Protein AF-A0A955R2W2-F1 (afdb_monomer_lite)

Sequence (71 aa):
MPKELNFKISGRIKNNQTGYDEDFGLFVKGLDQNHAVMIAKDYLRKNAPVLDDGKLPGTIIIENIQQKFPQ

pLDDT: mean 86.05, std 11.87, range [56.44, 97.06]

Structure (mmCIF, N/CA/C/O backbone):
data_AF-A0A955R2W2-F1
#
_entry.id   AF-A0A955R2W2-F1
#
loop_
_atom_site.group_PDB
_atom_site.id
_atom_site.type_symbol
_atom_site.label_atom_id
_atom_site.label_alt_id
_atom_site.label_comp_id
_atom_site.label_asym_id
_atom_site.label_entity_id
_atom_site.label_seq_id
_atom_site.pdbx_PDB_ins_code
_atom_site.Cartn_x
_atom_site.Cartn_y
_atom_site.Cartn_z
_atom_site.occupancy
_atom_site.B_iso_or_equiv
_atom_site.auth_seq_id
_atom_site.auth_comp_id
_atom_site.auth_asym_id
_atom_site.auth_atom_id
_atom_site.pdbx_PDB_model_num
ATOM 1 N N . MET A 1 1 ? 21.169 5.711 -14.802 1.00 56.44 1 MET A N 1
ATOM 2 C CA . MET A 1 1 ? 20.073 6.122 -13.896 1.00 56.44 1 MET A CA 1
ATOM 3 C C . MET A 1 1 ? 19.140 4.930 -13.736 1.00 56.44 1 MET A C 1
ATOM 5 O O . MET A 1 1 ? 18.811 4.347 -14.768 1.00 56.44 1 MET A O 1
ATOM 9 N N . PRO A 1 2 ? 18.763 4.511 -12.517 1.00 72.44 2 PRO A N 1
ATOM 10 C CA . PRO A 1 2 ? 17.784 3.442 -12.358 1.00 72.44 2 PRO A CA 1
ATOM 11 C C . PRO A 1 2 ? 16.433 3.919 -12.915 1.00 72.44 2 PRO A C 1
ATOM 13 O O . PRO A 1 2 ? 16.009 5.045 -12.661 1.00 72.44 2 PRO A O 1
ATOM 16 N N . LYS A 1 3 ? 15.816 3.103 -13.773 1.00 85.00 3 LYS A N 1
ATOM 17 C CA . LYS A 1 3 ? 14.586 3.467 -14.483 1.00 85.00 3 LYS A CA 1
ATOM 18 C C . LYS A 1 3 ? 13.400 3.218 -13.560 1.00 85.00 3 LYS A C 1
ATOM 20 O O . LYS A 1 3 ? 13.173 2.081 -13.164 1.00 85.00 3 LYS A O 1
ATOM 25 N N . GLU A 1 4 ? 12.652 4.267 -13.238 1.00 89.12 4 GLU A N 1
ATOM 26 C CA . GLU A 1 4 ? 11.410 4.118 -12.485 1.00 89.12 4 GLU A CA 1
ATOM 27 C C . GLU A 1 4 ? 10.367 3.344 -13.300 1.00 89.12 4 GLU A C 1
ATOM 29 O O . GLU A 1 4 ? 10.193 3.547 -14.507 1.00 89.12 4 GLU A O 1
ATOM 34 N N . LEU A 1 5 ? 9.665 2.456 -12.610 1.00 92.38 5 LEU A N 1
ATOM 35 C CA . LEU A 1 5 ? 8.591 1.620 -13.117 1.00 92.38 5 LEU A CA 1
ATOM 36 C C . LEU A 1 5 ? 7.272 2.092 -12.502 1.00 92.38 5 LEU A C 1
ATOM 38 O O . LEU A 1 5 ? 7.241 2.577 -11.372 1.00 92.38 5 LEU A O 1
ATOM 42 N N . ASN A 1 6 ? 6.173 1.945 -13.239 1.00 94.50 6 ASN A N 1
ATOM 43 C CA . ASN A 1 6 ? 4.846 2.264 -12.720 1.00 94.50 6 ASN A CA 1
ATOM 44 C C . ASN A 1 6 ? 4.264 1.028 -12.035 1.00 94.50 6 ASN A C 1
ATOM 46 O O . ASN A 1 6 ? 4.261 -0.059 -12.613 1.00 94.50 6 ASN A O 1
ATOM 50 N N . PHE A 1 7 ? 3.714 1.205 -10.842 1.00 95.69 7 PHE A N 1
ATOM 51 C CA . PHE A 1 7 ? 3.052 0.155 -10.084 1.00 95.69 7 PHE A CA 1
ATOM 52 C C . PHE A 1 7 ? 1.635 0.579 -9.715 1.00 95.69 7 PHE A C 1
ATOM 54 O O . PHE A 1 7 ? 1.401 1.718 -9.316 1.00 95.69 7 PHE A O 1
ATOM 61 N N . LYS A 1 8 ? 0.690 -0.355 -9.821 1.00 96.25 8 LYS A N 1
ATOM 62 C CA . LYS A 1 8 ? -0.598 -0.284 -9.132 1.00 96.25 8 LYS A CA 1
ATOM 63 C C . LYS A 1 8 ? -0.471 -1.086 -7.843 1.00 96.25 8 LYS A C 1
ATOM 65 O O . LYS A 1 8 ? -0.160 -2.273 -7.900 1.00 96.25 8 LYS A O 1
ATOM 70 N N . ILE A 1 9 ? -0.709 -0.446 -6.708 1.00 96.56 9 ILE A N 1
ATOM 71 C CA . ILE A 1 9 ? -0.705 -1.080 -5.390 1.00 96.56 9 ILE A CA 1
ATOM 72 C C . ILE A 1 9 ? -2.110 -0.983 -4.824 1.00 96.56 9 ILE A C 1
ATOM 74 O O . ILE A 1 9 ? -2.688 0.102 -4.796 1.00 96.56 9 ILE A O 1
ATOM 78 N N . SER A 1 10 ? -2.653 -2.105 -4.374 1.00 97.06 10 SER A N 1
ATOM 79 C CA . SER A 1 10 ? -3.951 -2.145 -3.708 1.00 97.06 10 SER A CA 1
ATOM 80 C C . SER A 1 10 ? -3.918 -3.024 -2.468 1.00 97.06 10 SER A C 1
ATOM 82 O O . SER A 1 10 ? -3.070 -3.911 -2.320 1.00 97.06 10 SER A O 1
ATOM 84 N N . GLY A 1 11 ? -4.850 -2.756 -1.573 1.00 96.06 11 GLY A N 1
ATOM 85 C CA . GLY A 1 11 ? -5.029 -3.476 -0.327 1.00 96.06 11 GLY A CA 1
ATOM 86 C C . GLY A 1 11 ? -6.030 -2.735 0.537 1.00 96.06 11 GLY A C 1
ATOM 87 O O . GLY A 1 11 ? -6.886 -2.038 0.001 1.00 96.06 11 GLY A O 1
ATOM 88 N N . ARG A 1 12 ? -5.893 -2.840 1.856 1.00 93.94 12 ARG A N 1
ATOM 89 C CA . ARG A 1 12 ? -6.846 -2.253 2.802 1.00 93.94 12 ARG A CA 1
ATOM 90 C C . ARG A 1 12 ? -6.197 -1.731 4.070 1.00 93.94 12 ARG A C 1
ATOM 92 O O . ARG A 1 12 ? -5.119 -2.185 4.470 1.00 93.94 12 ARG A O 1
ATOM 99 N N . ILE A 1 13 ? -6.844 -0.758 4.695 1.00 91.81 13 ILE A N 1
ATOM 100 C CA . ILE A 1 13 ? -6.477 -0.214 5.999 1.00 91.81 13 ILE A CA 1
ATOM 101 C C . ILE A 1 13 ? -7.459 -0.778 7.017 1.00 91.81 13 ILE A C 1
ATOM 103 O O . ILE A 1 13 ? -8.644 -0.462 6.978 1.00 91.81 13 ILE A O 1
ATOM 107 N N . LYS A 1 14 ? -6.952 -1.600 7.940 1.00 89.94 14 LYS A N 1
ATOM 108 C CA . LYS A 1 14 ? -7.783 -2.337 8.894 1.00 89.94 14 LYS A CA 1
ATOM 109 C C . LYS A 1 14 ? -7.470 -1.996 10.345 1.00 89.94 14 LYS A C 1
ATOM 111 O O . LYS A 1 14 ? -6.313 -2.055 10.765 1.00 89.94 14 LYS A O 1
ATOM 116 N N . ASN A 1 15 ? -8.498 -1.726 11.140 1.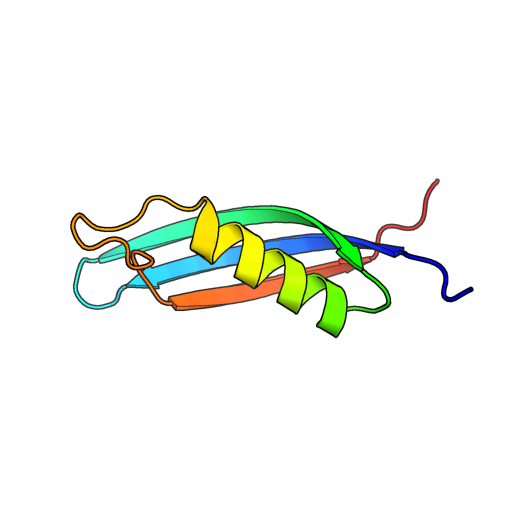00 86.56 15 ASN A N 1
ATOM 117 C CA . ASN A 1 15 ? -8.426 -1.581 12.588 1.00 86.56 15 ASN A CA 1
ATOM 118 C C . ASN A 1 15 ? -9.382 -2.548 13.280 1.00 86.56 15 ASN A C 1
ATOM 120 O O . ASN A 1 15 ? -10.600 -2.383 13.275 1.00 86.56 15 ASN A O 1
ATOM 124 N N . ASN A 1 16 ? -8.798 -3.540 13.947 1.00 80.38 16 ASN A 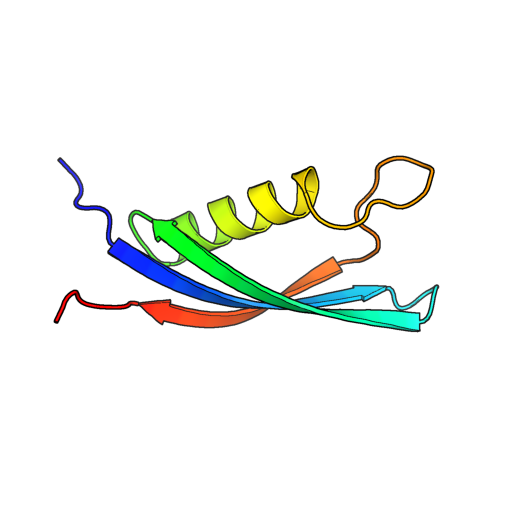N 1
ATOM 125 C CA . ASN A 1 16 ? -9.552 -4.570 14.652 1.00 80.38 16 ASN A CA 1
ATOM 126 C C . ASN A 1 16 ? -10.273 -4.048 15.911 1.00 80.38 16 ASN A C 1
ATOM 128 O O . ASN A 1 16 ? -11.097 -4.771 16.458 1.00 80.38 16 ASN A O 1
ATOM 132 N N . GLN A 1 17 ? -9.963 -2.838 16.390 1.00 81.25 17 GLN A N 1
ATOM 133 C CA . GLN A 1 17 ? -10.582 -2.247 17.583 1.00 81.25 17 GLN A CA 1
ATOM 134 C C . GLN A 1 17 ? -11.829 -1.419 17.255 1.00 81.25 17 GLN A C 1
ATOM 136 O O . GLN A 1 17 ? -12.747 -1.367 18.065 1.00 81.25 17 GLN A O 1
ATOM 141 N N . THR A 1 18 ? -11.867 -0.777 16.084 1.00 79.06 18 THR A N 1
ATOM 142 C CA . THR A 1 18 ? -12.958 0.132 15.683 1.00 79.06 18 THR A CA 1
ATOM 143 C C . THR A 1 18 ? -13.854 -0.442 14.585 1.00 79.06 18 THR A C 1
ATOM 145 O O . THR A 1 18 ? -14.859 0.171 14.243 1.00 79.06 18 THR A O 1
ATOM 148 N N . GLY A 1 19 ? -13.502 -1.603 14.020 1.00 79.44 19 GLY A N 1
ATOM 149 C CA . GLY A 1 19 ? -14.216 -2.201 12.888 1.00 79.44 19 GLY A CA 1
ATOM 150 C C . GLY A 1 19 ? -13.936 -1.516 11.547 1.00 79.44 19 GLY A C 1
ATOM 151 O O . GLY A 1 19 ? -14.542 -1.882 10.548 1.00 79.44 19 GLY A O 1
ATOM 152 N N . TYR A 1 20 ? -13.017 -0.547 11.517 1.00 83.00 20 TYR A N 1
ATOM 153 C CA . TYR A 1 20 ? -12.590 0.127 10.295 1.00 83.00 20 TYR A CA 1
ATOM 154 C C . TYR A 1 20 ? -11.872 -0.866 9.370 1.00 83.00 20 TYR A C 1
ATOM 156 O O . TYR A 1 20 ? -10.883 -1.480 9.774 1.00 83.00 20 TYR A O 1
ATOM 164 N N . ASP A 1 21 ? -12.366 -1.035 8.147 1.00 89.38 21 ASP A N 1
ATOM 165 C CA . ASP A 1 21 ? -11.798 -1.908 7.115 1.00 89.38 21 ASP A CA 1
ATOM 166 C C . ASP A 1 21 ? -12.115 -1.275 5.754 1.00 89.38 21 ASP A C 1
ATOM 168 O O . ASP A 1 21 ? -13.214 -1.434 5.230 1.00 89.38 21 ASP A O 1
ATOM 172 N N . GLU A 1 22 ? -11.188 -0.465 5.245 1.00 90.00 22 GLU A N 1
ATOM 173 C CA . GLU A 1 22 ? -11.378 0.328 4.023 1.00 90.00 22 GLU A CA 1
ATOM 174 C C . GLU A 1 22 ? -10.346 -0.050 2.966 1.00 90.00 22 GLU A C 1
ATOM 176 O O . GLU A 1 22 ? -9.140 -0.096 3.239 1.00 90.00 22 GLU A O 1
ATOM 181 N N . ASP A 1 23 ? -10.815 -0.271 1.743 1.00 94.00 23 ASP A N 1
ATOM 182 C CA . ASP A 1 23 ? -9.965 -0.603 0.608 1.00 94.00 23 ASP A CA 1
ATOM 183 C C . ASP A 1 23 ? -9.246 0.638 0.061 1.00 94.00 23 ASP A C 1
ATOM 185 O O . ASP A 1 23 ? -9.761 1.757 0.050 1.00 94.00 23 ASP A O 1
ATOM 189 N N . PHE A 1 24 ? -8.045 0.436 -0.474 1.00 92.25 24 PHE A N 1
ATOM 190 C CA . PHE A 1 24 ? -7.311 1.454 -1.211 1.00 92.25 24 PHE A CA 1
ATOM 191 C C . PHE A 1 24 ? -6.708 0.905 -2.502 1.00 92.25 24 PHE A C 1
ATOM 193 O O . PHE A 1 24 ? -6.329 -0.263 -2.627 1.00 92.25 24 PHE A O 1
ATOM 200 N N . GLY A 1 25 ? -6.541 1.808 -3.465 1.00 94.50 25 GLY A N 1
ATOM 201 C CA . GLY A 1 25 ? -5.819 1.566 -4.706 1.00 94.50 25 GLY A CA 1
ATOM 202 C C . GLY A 1 25 ? -5.033 2.806 -5.109 1.00 94.50 25 GLY A C 1
ATOM 203 O O . GLY A 1 25 ? -5.589 3.895 -5.204 1.00 94.50 25 GLY A O 1
ATOM 204 N N . LEU A 1 26 ? -3.735 2.642 -5.348 1.00 93.88 26 LEU A N 1
ATOM 205 C CA . LEU A 1 26 ? -2.797 3.727 -5.618 1.00 93.88 26 LEU A CA 1
ATOM 206 C C . LEU A 1 26 ? -1.961 3.387 -6.849 1.00 93.88 26 LEU A C 1
ATOM 208 O O . LEU A 1 26 ? -1.568 2.235 -7.047 1.00 93.88 26 LEU A O 1
ATOM 212 N N . PHE A 1 27 ? -1.635 4.400 -7.643 1.00 94.88 27 PHE A N 1
ATOM 213 C CA . PHE A 1 27 ? -0.606 4.296 -8.671 1.00 94.88 27 PHE A CA 1
ATOM 214 C C . PHE A 1 27 ? 0.639 5.033 -8.194 1.00 94.88 27 PHE A C 1
ATOM 216 O O . PHE A 1 27 ? 0.568 6.212 -7.8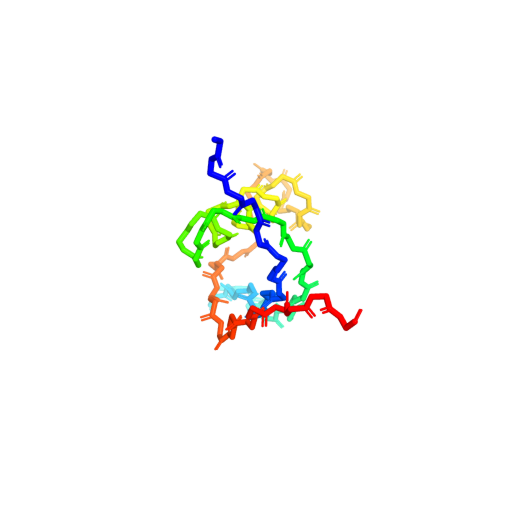54 1.00 94.88 27 PHE A O 1
ATOM 223 N N . VAL A 1 28 ? 1.775 4.342 -8.163 1.00 94.62 28 VAL A N 1
ATOM 224 C CA . VAL A 1 28 ? 3.054 4.893 -7.700 1.00 94.62 28 VAL A CA 1
ATOM 225 C C . VAL A 1 28 ? 4.162 4.565 -8.689 1.00 94.62 28 VAL A C 1
ATOM 227 O O . VAL A 1 28 ? 4.123 3.537 -9.366 1.00 94.62 28 VAL A O 1
ATOM 230 N N . LYS A 1 29 ? 5.169 5.431 -8.763 1.00 94.12 29 LYS A N 1
ATOM 231 C CA . LYS A 1 29 ? 6.431 5.117 -9.436 1.00 94.12 29 LYS A CA 1
ATOM 232 C C . LYS A 1 29 ? 7.411 4.572 -8.409 1.00 94.12 29 LYS A C 1
ATOM 234 O O . LYS A 1 29 ? 7.478 5.093 -7.303 1.00 94.12 29 LYS A O 1
ATOM 239 N N . GLY A 1 30 ? 8.133 3.514 -8.754 1.00 93.50 30 GLY A N 1
ATOM 240 C CA . GLY A 1 30 ? 9.110 2.876 -7.875 1.00 93.50 30 GLY A CA 1
ATOM 241 C C . GLY A 1 30 ? 10.288 2.325 -8.664 1.00 93.50 30 GLY A C 1
ATOM 242 O O . GLY A 1 30 ? 10.206 2.150 -9.876 1.00 93.50 30 GLY A O 1
ATOM 243 N N . LEU A 1 31 ? 11.392 2.046 -7.976 1.00 94.19 31 LEU A N 1
ATOM 244 C CA . LEU A 1 31 ? 12.565 1.418 -8.599 1.00 94.19 31 LEU A CA 1
ATOM 245 C C . LEU A 1 31 ? 12.346 -0.091 -8.754 1.00 94.19 31 LEU A C 1
ATOM 247 O O . LEU A 1 31 ? 12.742 -0.693 -9.744 1.00 94.19 31 LEU A O 1
ATOM 251 N N . ASP A 1 32 ? 11.656 -0.668 -7.778 1.00 93.19 32 ASP A N 1
ATOM 252 C CA . ASP A 1 32 ? 11.181 -2.038 -7.724 1.00 93.19 32 ASP A CA 1
ATOM 253 C C . ASP A 1 32 ? 9.876 -2.074 -6.902 1.00 93.19 32 ASP A C 1
ATOM 255 O O . ASP A 1 32 ? 9.346 -1.035 -6.486 1.00 93.19 32 ASP A O 1
ATOM 259 N N . GLN A 1 33 ? 9.356 -3.276 -6.656 1.00 94.75 33 GLN A N 1
ATOM 260 C CA . GLN A 1 33 ? 8.140 -3.467 -5.865 1.00 94.75 33 GLN A CA 1
ATOM 261 C C . GLN A 1 33 ? 8.285 -2.986 -4.413 1.00 94.75 33 GLN A C 1
ATOM 263 O O . GLN A 1 33 ? 7.339 -2.424 -3.864 1.00 94.75 33 GLN A O 1
ATOM 268 N N . ASN A 1 34 ? 9.452 -3.161 -3.790 1.00 95.12 34 ASN A N 1
ATOM 269 C CA . ASN A 1 34 ? 9.674 -2.761 -2.399 1.00 95.12 34 ASN A CA 1
ATOM 270 C C . ASN A 1 34 ? 9.680 -1.238 -2.267 1.00 95.12 34 ASN A C 1
ATOM 272 O O . ASN A 1 34 ? 9.027 -0.687 -1.376 1.00 95.12 34 ASN A O 1
ATOM 276 N N . HIS A 1 35 ? 10.361 -0.555 -3.187 1.00 95.44 35 HIS A N 1
ATOM 277 C CA . HIS A 1 35 ? 10.375 0.898 -3.247 1.00 95.44 35 HIS A CA 1
ATOM 278 C C . HIS A 1 35 ? 8.962 1.448 -3.474 1.00 95.44 35 HIS A C 1
ATOM 280 O O . HIS A 1 35 ? 8.532 2.365 -2.774 1.00 95.44 35 HIS A O 1
ATOM 286 N N . ALA A 1 36 ? 8.202 0.834 -4.383 1.00 95.31 36 ALA A N 1
ATOM 287 C CA . ALA A 1 36 ? 6.816 1.202 -4.644 1.00 95.31 36 ALA A CA 1
ATOM 288 C C . ALA A 1 36 ? 5.921 1.035 -3.398 1.00 95.31 36 ALA A C 1
ATOM 290 O O . ALA A 1 36 ? 5.155 1.938 -3.059 1.00 95.31 36 ALA A O 1
ATOM 291 N N . VAL A 1 37 ? 6.049 -0.078 -2.665 1.00 95.88 37 VAL A N 1
ATOM 292 C CA . VAL A 1 37 ? 5.312 -0.314 -1.409 1.00 95.88 37 VAL A CA 1
ATOM 293 C C . VAL A 1 37 ? 5.681 0.708 -0.338 1.00 95.88 37 VAL A C 1
ATOM 295 O O . VAL A 1 37 ? 4.803 1.176 0.388 1.00 95.88 37 VAL A O 1
ATOM 298 N N . MET A 1 38 ? 6.959 1.069 -0.229 1.00 96.00 38 MET A N 1
ATOM 299 C CA . MET A 1 38 ? 7.413 2.082 0.721 1.00 96.00 38 MET A CA 1
ATOM 300 C C . MET A 1 38 ? 6.769 3.443 0.431 1.00 96.00 38 MET A C 1
ATOM 302 O O . MET A 1 38 ? 6.217 4.053 1.348 1.00 96.00 38 MET A O 1
ATOM 306 N N . ILE A 1 39 ? 6.764 3.870 -0.837 1.00 95.56 39 ILE A N 1
ATOM 307 C CA . ILE A 1 39 ? 6.122 5.117 -1.281 1.00 95.56 39 ILE A CA 1
ATOM 308 C C . ILE A 1 39 ? 4.615 5.083 -1.005 1.00 95.56 39 ILE A C 1
ATOM 310 O O . ILE A 1 39 ? 4.072 6.033 -0.446 1.00 95.56 39 ILE A O 1
ATOM 314 N N . ALA A 1 40 ? 3.936 3.981 -1.334 1.00 94.56 40 ALA A N 1
ATOM 315 C CA . ALA A 1 40 ? 2.505 3.833 -1.075 1.00 94.56 40 ALA A CA 1
ATOM 316 C C . ALA A 1 40 ? 2.171 3.929 0.423 1.00 94.56 40 ALA A C 1
ATOM 318 O O . ALA A 1 40 ? 1.238 4.634 0.806 1.00 94.56 40 ALA A O 1
ATOM 319 N N . LYS A 1 41 ? 2.954 3.273 1.290 1.00 93.19 41 LYS A N 1
ATOM 320 C CA . LYS A 1 41 ? 2.761 3.341 2.747 1.00 93.19 41 LYS A CA 1
ATOM 321 C C . LYS A 1 41 ? 2.996 4.747 3.298 1.00 93.19 41 LYS A C 1
ATOM 323 O O . LYS A 1 41 ? 2.253 5.170 4.179 1.00 93.19 41 LYS A O 1
ATOM 328 N N . ASP A 1 42 ? 4.013 5.455 2.812 1.00 92.94 42 ASP A N 1
ATOM 329 C CA . ASP A 1 42 ? 4.281 6.841 3.215 1.00 92.94 42 ASP A CA 1
ATOM 330 C C . ASP A 1 42 ? 3.156 7.788 2.773 1.00 92.94 42 ASP A C 1
ATOM 332 O O . ASP A 1 42 ? 2.670 8.587 3.572 1.00 92.94 42 ASP A O 1
ATOM 336 N N . TYR A 1 43 ? 2.667 7.632 1.539 1.00 91.62 43 TYR A N 1
ATOM 337 C CA . TYR A 1 43 ? 1.529 8.397 1.034 1.00 91.62 43 TYR A CA 1
ATOM 338 C C . TYR A 1 43 ? 0.276 8.187 1.891 1.00 91.62 43 TYR A C 1
ATOM 340 O O . TYR A 1 43 ? -0.338 9.164 2.319 1.00 91.62 43 TYR A O 1
ATOM 348 N N . LEU A 1 44 ? -0.075 6.932 2.194 1.00 90.56 44 LEU A N 1
ATOM 349 C CA . LEU A 1 44 ? -1.236 6.614 3.029 1.00 90.56 44 LEU A CA 1
ATOM 350 C C . LEU A 1 44 ? -1.090 7.175 4.444 1.00 90.56 44 LEU A C 1
ATOM 352 O O . LEU A 1 44 ? -2.036 7.759 4.953 1.00 90.56 44 LEU A O 1
ATOM 356 N N . ARG A 1 45 ? 0.093 7.084 5.065 1.00 86.69 45 ARG A N 1
ATOM 357 C CA . ARG A 1 45 ? 0.340 7.679 6.394 1.00 86.69 45 ARG A CA 1
ATOM 358 C C . ARG A 1 45 ?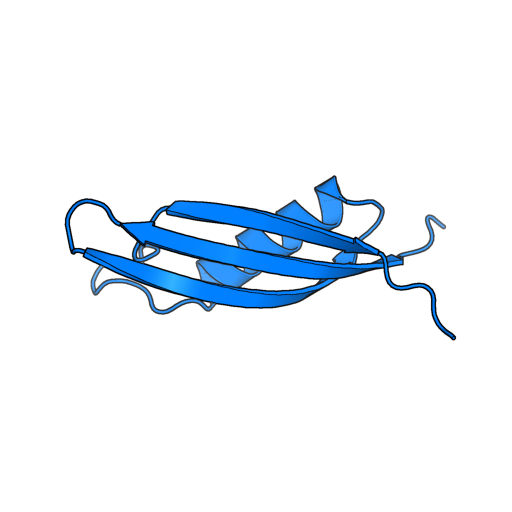 0.075 9.181 6.449 1.00 86.69 45 ARG A C 1
ATOM 360 O O . ARG A 1 45 ? -0.287 9.677 7.507 1.00 86.69 45 ARG A O 1
ATOM 367 N N . LYS A 1 46 ? 0.293 9.886 5.338 1.00 84.94 46 LYS A N 1
ATOM 368 C CA . LYS A 1 46 ? 0.156 11.345 5.248 1.00 84.94 46 LYS A CA 1
ATOM 369 C C . LYS A 1 46 ? -1.226 11.805 4.785 1.00 84.94 46 LYS A C 1
ATOM 371 O O . LYS A 1 46 ? -1.604 12.924 5.103 1.00 84.94 46 LYS A O 1
ATOM 376 N N . ASN A 1 47 ? -1.937 10.987 4.005 1.00 83.44 47 ASN A N 1
ATOM 377 C CA . ASN A 1 47 ? -3.141 11.417 3.279 1.00 83.44 47 ASN A CA 1
ATOM 378 C C . ASN A 1 47 ? -4.391 10.574 3.560 1.00 83.44 47 ASN A C 1
ATOM 380 O O . ASN A 1 47 ? -5.483 10.992 3.184 1.00 83.44 47 ASN A O 1
ATOM 384 N N . ALA A 1 48 ? -4.266 9.388 4.163 1.00 78.06 48 ALA A N 1
ATOM 385 C CA . ALA A 1 48 ? -5.444 8.622 4.559 1.00 78.06 48 ALA A CA 1
ATOM 386 C C . ALA A 1 48 ? -6.176 9.338 5.711 1.00 78.06 48 ALA A C 1
ATOM 388 O O . ALA A 1 48 ? -5.529 10.076 6.460 1.00 78.06 48 ALA A O 1
ATOM 389 N N . PRO A 1 49 ? -7.495 9.119 5.876 1.00 69.62 49 PRO A N 1
ATOM 390 C CA . PRO A 1 49 ? -8.264 9.703 6.970 1.00 69.62 49 PRO A CA 1
ATOM 391 C C . PRO A 1 49 ? -7.608 9.352 8.304 1.00 69.62 49 PRO A C 1
ATOM 393 O O . PRO A 1 49 ? -7.586 8.189 8.689 1.00 69.62 49 PRO A O 1
ATOM 396 N N . VAL A 1 50 ? -7.014 10.333 8.974 1.00 68.38 50 VAL A N 1
ATOM 397 C CA . VAL A 1 50 ? -6.399 10.124 10.285 1.00 68.38 50 VAL A CA 1
ATOM 398 C C . VAL A 1 50 ? -7.478 10.116 11.363 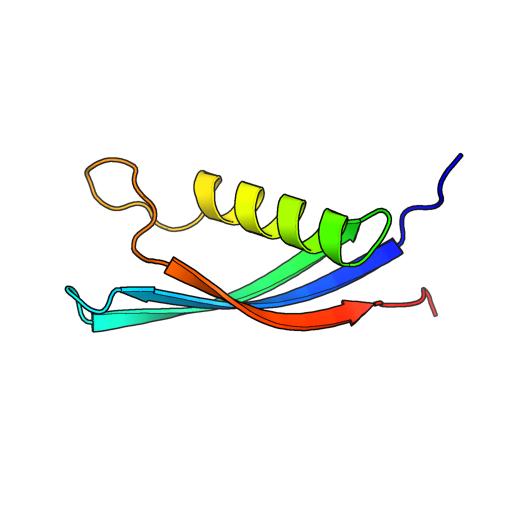1.00 68.38 50 VAL A C 1
ATOM 400 O O . VAL A 1 50 ? -8.511 10.768 11.221 1.00 68.38 50 VAL A O 1
ATOM 403 N N . LEU A 1 51 ? -7.237 9.377 12.443 1.00 63.12 51 LEU A N 1
ATOM 404 C CA . LEU A 1 51 ? -7.999 9.546 13.679 1.00 63.12 51 LEU A CA 1
ATOM 405 C C . LEU A 1 51 ? -7.761 10.959 14.230 1.00 63.12 51 LEU A C 1
ATOM 407 O O . LEU A 1 51 ? -6.798 11.626 13.844 1.00 63.12 51 LEU A O 1
ATOM 411 N N . ASP A 1 52 ? -8.596 11.393 15.175 1.00 57.38 52 ASP A N 1
ATOM 412 C CA . ASP A 1 52 ? -8.511 12.724 15.800 1.00 57.38 52 ASP A CA 1
ATOM 413 C C . ASP A 1 52 ? -7.121 13.037 16.407 1.00 57.38 52 ASP A C 1
ATOM 415 O O . ASP A 1 52 ? -6.786 14.197 16.638 1.00 57.38 52 ASP A O 1
ATOM 419 N N . ASP A 1 53 ? -6.284 12.015 16.636 1.00 63.34 53 ASP A N 1
ATOM 420 C CA . ASP A 1 53 ? -4.913 12.117 17.149 1.00 63.34 53 ASP A CA 1
ATOM 421 C C . ASP A 1 53 ? -3.809 12.097 16.066 1.00 63.34 53 ASP A C 1
ATOM 423 O O . ASP A 1 53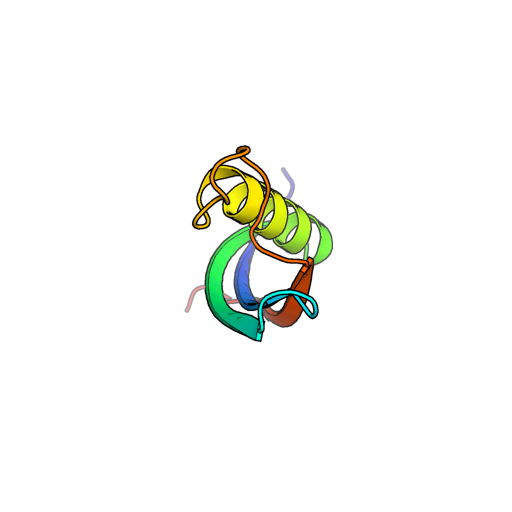 ? -2.622 11.985 16.388 1.00 63.34 53 ASP A O 1
ATOM 427 N N . GLY A 1 54 ? -4.169 12.198 14.782 1.00 60.00 54 GLY A N 1
ATOM 428 C CA . GLY A 1 54 ? -3.226 12.240 13.661 1.00 60.00 54 GLY A CA 1
ATOM 429 C C . GLY A 1 54 ? -2.614 10.885 13.289 1.00 60.00 54 GLY A C 1
ATOM 430 O O . GLY A 1 54 ? -1.700 10.834 12.461 1.00 60.00 54 GLY A O 1
ATOM 431 N N . LYS A 1 55 ? -3.082 9.778 13.879 1.00 64.56 55 LYS A N 1
ATOM 432 C CA . LYS A 1 55 ? -2.629 8.429 13.518 1.00 64.56 55 LYS A CA 1
ATOM 433 C C . LYS A 1 55 ? -3.462 7.853 12.385 1.00 64.56 55 LYS A C 1
ATOM 435 O O . LYS A 1 55 ? -4.649 8.137 12.250 1.00 64.56 55 LYS A O 1
ATOM 440 N N . LEU A 1 56 ? -2.834 6.976 11.600 1.00 68.06 56 LEU A N 1
ATOM 441 C CA . LEU A 1 56 ? -3.565 6.127 10.665 1.00 68.06 56 LEU A CA 1
ATOM 442 C C . LEU A 1 56 ? -4.693 5.397 11.399 1.00 68.06 56 LEU A C 1
ATOM 444 O O . LEU A 1 56 ? -4.473 4.892 12.505 1.00 68.06 56 LEU A O 1
ATOM 448 N N . PRO A 1 57 ? -5.859 5.256 10.757 1.00 73.75 57 PRO A N 1
ATOM 449 C CA . PRO A 1 57 ? -7.023 4.676 11.387 1.00 73.75 57 PRO A CA 1
ATOM 450 C C . PRO A 1 57 ? -6.844 3.186 11.605 1.00 73.75 57 PRO A C 1
ATOM 452 O O . PRO A 1 57 ? -7.581 2.645 12.410 1.00 73.75 57 PRO A O 1
ATOM 455 N N . GLY A 1 58 ? -5.855 2.540 10.971 1.00 83.56 58 GLY A N 1
ATOM 456 C CA . GLY A 1 58 ? -5.537 1.129 11.132 1.00 83.56 58 GLY A CA 1
ATOM 457 C C . GLY A 1 58 ? -4.193 0.719 10.522 1.00 83.56 58 GLY A C 1
ATOM 458 O O . GLY A 1 58 ? -3.364 1.542 10.128 1.00 83.56 58 GLY A O 1
ATOM 459 N N . THR A 1 59 ? -3.978 -0.591 10.438 1.00 89.69 59 THR A N 1
ATOM 460 C CA . THR A 1 59 ? -2.805 -1.214 9.813 1.00 89.69 59 THR A CA 1
ATOM 461 C C . THR A 1 59 ? -2.986 -1.284 8.300 1.00 89.69 59 THR A C 1
ATOM 463 O O . THR A 1 59 ? -4.012 -1.758 7.823 1.00 89.69 59 THR A O 1
ATOM 466 N N . ILE A 1 60 ? -1.968 -0.862 7.544 1.00 92.50 60 ILE A N 1
ATOM 467 C CA . ILE A 1 60 ? -1.943 -0.995 6.081 1.00 92.50 60 ILE A CA 1
ATOM 468 C C . ILE A 1 60 ? -1.575 -2.435 5.711 1.00 92.50 60 ILE A C 1
ATOM 470 O O . ILE A 1 60 ? -0.457 -2.883 5.986 1.00 92.50 60 ILE A O 1
ATOM 474 N N . ILE A 1 61 ? -2.483 -3.121 5.026 1.00 94.12 61 ILE A N 1
ATOM 475 C CA . ILE A 1 61 ? -2.294 -4.459 4.467 1.00 94.12 61 ILE A CA 1
ATOM 476 C C . ILE A 1 61 ? -2.177 -4.312 2.949 1.00 94.12 61 ILE A C 1
ATOM 478 O O . ILE A 1 61 ? -3.067 -3.765 2.307 1.00 94.12 61 ILE A O 1
ATOM 482 N N . ILE A 1 62 ? -1.061 -4.770 2.378 1.00 95.94 62 ILE A N 1
ATOM 483 C CA . ILE A 1 62 ? -0.841 -4.777 0.925 1.00 95.94 62 ILE A CA 1
ATOM 484 C C . ILE A 1 62 ? -1.306 -6.132 0.398 1.00 95.94 62 ILE A C 1
ATOM 486 O O . ILE A 1 62 ? -0.793 -7.156 0.844 1.00 95.94 62 ILE A O 1
ATOM 490 N N . GLU A 1 63 ? -2.244 -6.138 -0.544 1.00 96.00 63 GLU A N 1
ATOM 491 C CA . GLU A 1 63 ? -2.831 -7.375 -1.078 1.00 96.00 63 GLU A CA 1
ATOM 492 C C . GLU A 1 63 ? -2.411 -7.637 -2.524 1.00 96.00 63 GLU A C 1
ATOM 494 O O . GLU A 1 63 ? -2.287 -8.789 -2.937 1.00 96.00 63 GLU A O 1
ATOM 499 N N . ASN A 1 64 ? -2.154 -6.584 -3.306 1.00 96.19 64 ASN A N 1
ATOM 500 C CA . ASN A 1 64 ? -1.733 -6.734 -4.693 1.00 96.19 64 ASN A CA 1
ATOM 501 C C . ASN A 1 64 ? -0.731 -5.654 -5.117 1.00 96.19 64 ASN A C 1
ATOM 503 O O . ASN A 1 64 ? -0.865 -4.479 -4.766 1.00 96.19 64 ASN A O 1
ATOM 507 N N . ILE A 1 65 ? 0.263 -6.066 -5.906 1.00 96.06 65 ILE A N 1
ATOM 508 C CA . ILE A 1 65 ? 1.258 -5.193 -6.529 1.00 96.06 65 ILE A CA 1
ATOM 509 C C . ILE A 1 65 ? 1.354 -5.587 -8.005 1.00 96.06 65 ILE A C 1
ATOM 511 O O . ILE A 1 65 ? 1.832 -6.671 -8.335 1.00 96.06 65 ILE A O 1
ATOM 515 N N . GLN A 1 66 ? 0.935 -4.698 -8.904 1.00 95.06 66 GLN A N 1
ATOM 516 C CA . GLN A 1 66 ? 1.025 -4.904 -10.351 1.00 95.06 66 GLN A CA 1
ATOM 517 C C . GLN A 1 66 ? 2.012 -3.915 -10.951 1.00 95.06 66 GLN A C 1
ATOM 519 O O . GLN A 1 66 ? 1.784 -2.708 -10.901 1.00 95.06 66 GLN A O 1
ATOM 524 N N . GLN A 1 67 ? 3.078 -4.408 -11.574 1.00 91.94 67 GLN A N 1
ATOM 525 C CA . GLN A 1 67 ? 3.917 -3.569 -12.422 1.00 91.94 67 GLN A CA 1
ATOM 526 C C . GLN A 1 67 ? 3.193 -3.316 -13.746 1.00 91.94 67 GLN A C 1
ATOM 528 O O . GLN A 1 67 ? 2.852 -4.254 -14.465 1.00 91.94 67 GLN A O 1
ATOM 533 N N . LYS A 1 68 ? 2.965 -2.047 -14.082 1.00 83.88 68 LYS A N 1
ATOM 534 C CA . LYS A 1 68 ? 2.464 -1.651 -15.395 1.00 83.88 68 LYS A CA 1
ATOM 535 C C . LYS A 1 68 ? 3.632 -1.303 -16.306 1.00 83.88 68 LYS A C 1
ATOM 537 O O . LYS A 1 68 ? 4.383 -0.362 -16.047 1.00 83.88 68 LYS A O 1
ATOM 542 N N . PHE A 1 69 ? 3.745 -2.041 -17.402 1.00 68.81 69 PHE A N 1
ATOM 543 C CA . PHE A 1 69 ? 4.564 -1.632 -18.533 1.00 68.81 69 PHE A CA 1
ATOM 544 C C . PHE A 1 69 ? 3.788 -0.568 -19.323 1.00 68.81 69 PHE A C 1
ATOM 546 O O . PHE A 1 69 ? 2.577 -0.733 -19.499 1.00 68.81 69 PHE A O 1
ATOM 553 N N . PRO A 1 70 ? 4.421 0.544 -19.739 1.00 61.19 70 PRO A N 1
ATOM 554 C CA . PRO A 1 70 ? 3.793 1.442 -20.701 1.00 61.19 70 PRO A CA 1
ATOM 555 C C . PRO A 1 70 ? 3.463 0.632 -21.964 1.00 61.19 70 PRO A C 1
ATOM 557 O O . PRO A 1 70 ? 4.324 -0.108 -22.441 1.00 61.19 70 PRO A O 1
ATOM 560 N N . GLN A 1 71 ? 2.204 0.711 -22.408 1.00 57.06 71 GLN A N 1
ATOM 561 C CA . GLN A 1 71 ? 1.774 0.171 -23.701 1.00 57.06 71 GLN A CA 1
ATOM 562 C C . GLN A 1 71 ? 2.334 1.020 -24.839 1.00 57.06 71 GLN A C 1
ATOM 564 O O . GLN A 1 71 ? 2.486 2.246 -24.618 1.00 57.06 71 GLN A O 1
#

Secondary structure (DSSP, 8-state):
-PPPEEEEEEEEEE-TTT--EEEEEEEEEESSHHHHHHHHHHHHHHHS---TTSS-SSEEEEEEEEEEPP-

Radius of gyration: 13.4 Å; chains: 1; bounding box: 34×20×41 Å

Foldseek 3Di:
DQDWWKKKWKDWFDDPVPRHTGIDIDIDTASDQVRRVVVVVVCCLQPPDADPVSGRPGDTDIDDMDTDDDD